Protein AF-A0A482U1Q2-F1 (afdb_monomer_lite)

Organism: NCBI:txid2259594

Structure (mmCIF, N/CA/C/O backbone):
data_AF-A0A482U1Q2-F1
#
_entry.id   AF-A0A482U1Q2-F1
#
loop_
_atom_site.group_PDB
_atom_site.id
_atom_site.type_symbol
_atom_site.label_atom_id
_atom_site.label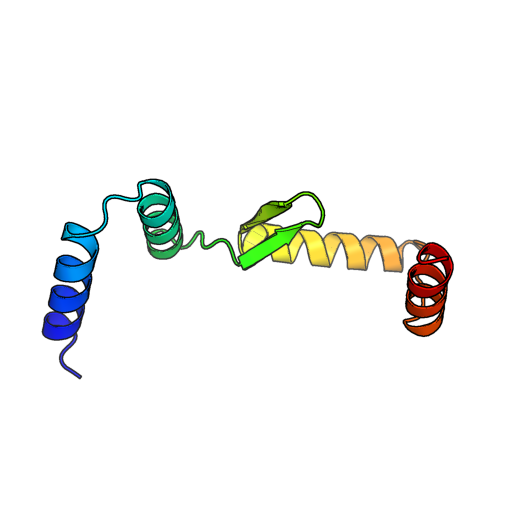_alt_id
_atom_site.label_comp_id
_atom_site.label_asym_id
_atom_site.label_entity_id
_atom_site.label_seq_id
_atom_site.pdbx_PDB_ins_code
_atom_site.Cartn_x
_atom_site.Cartn_y
_atom_site.Cartn_z
_atom_site.occupancy
_atom_site.B_iso_or_equiv
_atom_site.auth_seq_id
_atom_site.auth_comp_id
_atom_site.auth_asym_id
_atom_site.auth_atom_id
_atom_site.pdbx_PDB_model_num
ATOM 1 N N . MET A 1 1 ? -18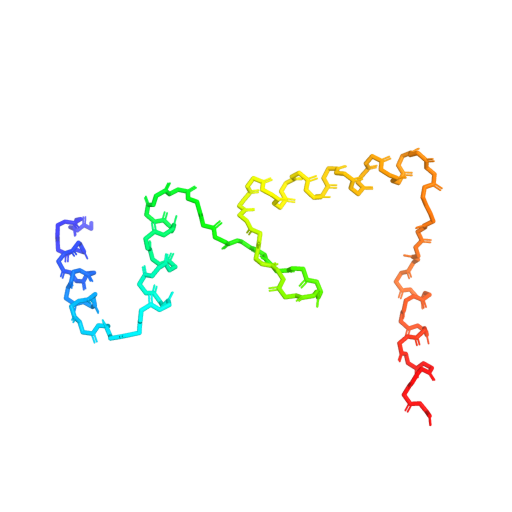.646 23.888 6.292 1.00 69.25 1 MET A N 1
ATOM 2 C CA . MET A 1 1 ? -18.507 22.553 6.916 1.00 69.25 1 MET A CA 1
ATOM 3 C C . MET A 1 1 ? -17.944 22.754 8.316 1.00 69.25 1 MET A C 1
ATOM 5 O O . MET A 1 1 ? -16.940 23.444 8.431 1.00 69.25 1 MET A O 1
ATOM 9 N N . ASN A 1 2 ? -18.592 22.252 9.370 1.00 92.19 2 ASN A N 1
ATOM 10 C CA . ASN A 1 2 ? -18.063 22.390 10.732 1.00 92.19 2 ASN A CA 1
ATOM 11 C C . ASN A 1 2 ? -17.016 21.286 10.974 1.00 92.19 2 ASN A C 1
ATOM 13 O O . ASN A 1 2 ? -17.362 20.111 11.092 1.00 92.19 2 ASN A O 1
ATOM 17 N N . ILE A 1 3 ? -15.736 21.669 10.997 1.00 94.06 3 ILE A N 1
ATOM 18 C CA . ILE A 1 3 ? -14.595 20.752 11.156 1.00 94.06 3 ILE A CA 1
ATOM 19 C C . ILE A 1 3 ? -14.666 20.003 12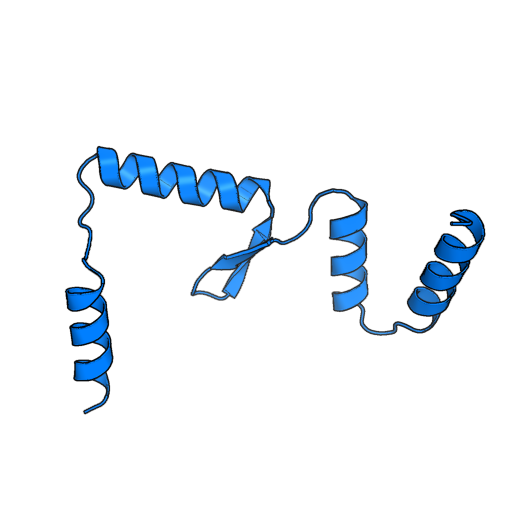.491 1.00 94.06 3 ILE A C 1
ATOM 21 O O . ILE A 1 3 ? -14.339 18.821 12.550 1.00 94.06 3 ILE A O 1
ATOM 25 N N . GLU A 1 4 ? -15.115 20.663 13.555 1.00 95.19 4 GLU A N 1
ATOM 26 C CA . GLU A 1 4 ? -15.240 20.070 14.886 1.00 95.19 4 GLU A CA 1
ATOM 27 C C . GLU A 1 4 ? -16.315 18.978 14.912 1.00 95.19 4 GLU A C 1
ATOM 29 O O . GLU A 1 4 ? -16.070 17.867 15.385 1.00 95.19 4 GLU A O 1
ATOM 34 N N . ALA A 1 5 ? -17.470 19.243 14.296 1.00 95.81 5 ALA A N 1
ATOM 35 C CA . ALA A 1 5 ? -18.521 18.240 14.140 1.00 95.81 5 ALA A CA 1
ATOM 36 C C . ALA A 1 5 ? -18.021 17.006 13.365 1.00 95.81 5 ALA A C 1
ATOM 38 O O . ALA A 1 5 ? -18.335 15.875 13.735 1.00 95.81 5 ALA A O 1
ATOM 39 N N . TYR A 1 6 ? -17.198 17.210 12.331 1.00 94.81 6 TYR A N 1
ATOM 40 C CA . TYR A 1 6 ? -16.619 16.120 11.544 1.00 94.81 6 TYR A CA 1
ATOM 41 C C . TYR A 1 6 ? -15.561 15.320 12.324 1.00 94.81 6 TYR A C 1
ATOM 43 O O . TYR A 1 6 ? -15.573 14.090 12.293 1.00 94.81 6 TYR A O 1
ATOM 51 N N . LYS A 1 7 ? -14.699 15.988 13.106 1.00 93.62 7 LYS A N 1
ATOM 52 C CA . LYS A 1 7 ? -13.750 15.320 14.019 1.00 93.62 7 LYS A CA 1
ATOM 53 C C . LYS A 1 7 ? -14.476 14.425 15.024 1.00 93.62 7 LYS A C 1
ATOM 55 O O . LYS A 1 7 ? -14.102 13.267 15.191 1.00 93.62 7 LYS A O 1
ATOM 60 N N . ASN A 1 8 ? -15.562 14.918 15.619 1.00 95.50 8 ASN A N 1
ATOM 61 C CA . ASN A 1 8 ? -16.369 14.148 16.568 1.00 95.50 8 ASN A CA 1
ATOM 62 C C . ASN A 1 8 ? -17.007 12.903 15.930 1.00 95.50 8 ASN A C 1
ATOM 64 O O . ASN A 1 8 ? -17.124 11.868 16.584 1.00 95.50 8 ASN A O 1
ATOM 68 N N . GLN A 1 9 ? -17.393 12.965 14.652 1.00 93.94 9 GLN A N 1
ATOM 69 C CA . GLN A 1 9 ? -17.878 11.791 13.918 1.00 93.94 9 GLN A CA 1
ATOM 70 C C . GLN A 1 9 ? -16.780 10.742 13.703 1.00 93.94 9 GLN A C 1
ATOM 72 O O . GLN A 1 9 ? -17.052 9.551 13.838 1.00 93.94 9 GLN A O 1
ATOM 77 N N . ILE A 1 10 ? -15.551 11.166 13.390 1.00 93.19 10 ILE A N 1
ATOM 78 C CA . ILE A 1 10 ? -14.410 10.254 13.227 1.00 93.19 10 ILE A CA 1
ATOM 79 C C . ILE A 1 10 ? -14.079 9.579 14.560 1.00 93.19 10 ILE A C 1
ATOM 81 O O . ILE A 1 10 ? -13.973 8.359 14.598 1.00 93.19 10 ILE A O 1
ATOM 85 N N . ILE A 1 11 ? -13.997 10.344 15.655 1.00 93.94 11 ILE A N 1
ATOM 86 C CA . ILE A 1 11 ? -13.711 9.806 16.997 1.00 93.94 11 ILE A CA 1
ATOM 87 C C . ILE A 1 11 ? -14.715 8.710 17.370 1.00 93.94 11 ILE A C 1
ATOM 89 O O . ILE A 1 11 ? -14.307 7.630 17.783 1.00 93.94 11 ILE A O 1
ATOM 93 N N . LYS A 1 12 ? -16.017 8.952 17.164 1.00 94.25 12 LYS A N 1
ATOM 94 C CA . LYS A 1 12 ? -17.059 7.947 17.433 1.00 94.25 12 LYS A CA 1
ATOM 95 C C . LYS A 1 12 ? -16.837 6.658 16.644 1.00 94.25 12 LYS A C 1
ATOM 97 O O . LYS A 1 12 ? -16.893 5.588 17.226 1.00 94.25 12 LYS A O 1
ATOM 102 N N . LYS A 1 13 ? -16.523 6.763 15.348 1.00 93.06 13 LYS A N 1
ATOM 103 C CA . LYS A 1 13 ? -16.227 5.588 14.515 1.00 93.06 13 LYS A CA 1
ATOM 104 C C . LYS A 1 13 ? -15.001 4.823 15.008 1.00 93.06 13 LYS A C 1
ATOM 106 O O . LYS A 1 13 ? -15.015 3.605 14.957 1.00 93.06 13 LYS A O 1
ATOM 111 N N . LEU A 1 14 ? -13.960 5.521 15.465 1.00 93.75 14 LEU A N 1
ATOM 112 C CA . LEU A 1 14 ? -12.727 4.893 15.950 1.00 93.75 14 LEU A CA 1
ATOM 113 C C . LEU A 1 14 ? -12.928 4.127 17.258 1.00 93.75 14 LEU A C 1
ATOM 115 O O . LEU A 1 14 ? -12.318 3.078 17.425 1.00 93.75 14 LEU A O 1
ATOM 119 N N . ILE A 1 15 ? -13.784 4.627 18.156 1.00 94.38 15 ILE A N 1
ATOM 120 C CA . ILE A 1 15 ? -14.089 3.967 19.437 1.00 94.38 15 ILE A CA 1
ATOM 121 C C . ILE A 1 15 ? -14.671 2.562 19.219 1.00 94.38 15 ILE A C 1
ATOM 123 O O . ILE A 1 15 ? -14.368 1.652 19.986 1.00 94.38 15 ILE A O 1
ATOM 127 N N . ASP A 1 16 ? -15.462 2.374 18.162 1.00 92.81 16 ASP A N 1
ATOM 128 C CA . ASP A 1 16 ? -16.133 1.102 17.873 1.00 92.81 16 ASP A CA 1
ATOM 129 C C . ASP A 1 16 ? -15.240 0.091 17.118 1.00 92.81 16 ASP A C 1
ATOM 131 O O . ASP A 1 16 ? -15.606 -1.078 16.974 1.00 92.81 16 ASP A O 1
ATOM 135 N N . VAL A 1 17 ? -14.067 0.505 16.617 1.00 94.62 17 VAL A N 1
ATOM 136 C CA . VAL A 1 17 ? -13.160 -0.377 15.864 1.00 94.62 17 VAL A CA 1
ATOM 137 C C . VAL A 1 17 ? -12.365 -1.262 16.822 1.00 94.62 17 VAL A C 1
ATOM 139 O O . VAL A 1 17 ? -11.537 -0.784 17.590 1.00 94.62 17 VAL A O 1
ATOM 142 N N . GLN A 1 18 ? -12.557 -2.578 16.711 1.00 94.06 18 GLN A N 1
ATOM 143 C CA . GLN A 1 18 ? -11.768 -3.575 17.451 1.00 94.06 18 GLN A CA 1
ATOM 144 C C . GLN A 1 18 ? -10.658 -4.228 16.614 1.00 94.06 18 GLN A C 1
ATOM 146 O O . GLN A 1 18 ? -9.801 -4.927 17.153 1.00 94.06 18 GLN A O 1
ATOM 151 N N . ASP A 1 19 ? -10.654 -4.010 15.296 1.00 96.00 19 ASP A N 1
ATOM 152 C CA . ASP A 1 19 ? -9.612 -4.530 14.414 1.00 96.00 19 ASP A CA 1
ATOM 153 C C . ASP A 1 19 ? -8.325 -3.709 14.574 1.00 96.00 19 ASP A C 1
ATOM 155 O O . ASP A 1 19 ? -8.200 -2.588 14.074 1.00 96.00 19 ASP A O 1
ATOM 159 N N . LYS A 1 20 ? -7.343 -4.299 15.262 1.00 93.19 20 LYS A N 1
ATOM 160 C CA . LYS A 1 20 ? -6.026 -3.695 15.481 1.00 93.19 20 LYS A CA 1
ATOM 161 C C . LYS A 1 20 ? -5.328 -3.318 14.169 1.00 93.19 20 LYS A C 1
ATOM 163 O O . LYS A 1 20 ? -4.721 -2.255 14.100 1.00 93.19 20 LYS A O 1
ATOM 168 N N . LYS A 1 21 ? -5.436 -4.146 13.127 1.00 90.19 21 LYS A N 1
ATOM 169 C CA . LYS A 1 21 ? -4.769 -3.900 11.841 1.00 90.19 21 LYS A CA 1
ATOM 170 C C . LYS A 1 21 ? -5.369 -2.685 11.135 1.00 90.19 21 LYS A C 1
ATOM 172 O O . LYS A 1 21 ? -4.647 -1.909 10.512 1.00 90.19 21 LYS A O 1
ATOM 177 N N . LEU A 1 22 ? -6.682 -2.492 11.259 1.00 91.19 22 LEU A N 1
ATOM 178 C CA . LEU A 1 22 ? -7.347 -1.293 10.753 1.00 91.19 22 LEU A CA 1
ATOM 179 C C . LEU A 1 22 ? -6.896 -0.037 11.516 1.00 91.19 22 LEU A C 1
ATOM 181 O O . LEU A 1 22 ? -6.634 0.992 10.895 1.00 91.19 22 LEU A O 1
ATOM 185 N N . LEU A 1 23 ? -6.758 -0.115 12.842 1.00 93.25 23 LEU A N 1
ATOM 186 C CA . LEU A 1 23 ? -6.254 1.002 13.650 1.00 93.25 23 LEU A CA 1
ATOM 187 C C . LEU A 1 23 ? -4.813 1.385 13.276 1.00 93.25 23 LEU A C 1
ATOM 189 O O . LEU A 1 23 ? -4.530 2.571 13.123 1.00 93.25 23 LEU A O 1
ATOM 193 N N . GLU A 1 24 ? -3.939 0.404 13.040 1.00 90.56 24 GLU A N 1
ATOM 194 C CA . GLU A 1 24 ? -2.563 0.628 12.564 1.00 90.56 24 GLU A CA 1
ATOM 195 C C . GLU A 1 24 ? -2.535 1.339 11.199 1.00 90.56 24 GLU A C 1
ATOM 197 O O . GLU A 1 24 ? -1.743 2.255 10.977 1.00 90.56 24 GLU A O 1
ATOM 202 N N . GLN A 1 25 ? -3.435 0.978 10.278 1.00 88.56 25 GLN A N 1
ATOM 203 C CA . GLN A 1 25 ? -3.550 1.662 8.984 1.00 88.56 25 GLN A CA 1
ATOM 204 C C . GLN A 1 25 ? -4.016 3.114 9.134 1.00 88.56 25 GLN A C 1
ATOM 206 O O . GLN A 1 25 ? -3.507 4.001 8.446 1.00 88.56 25 GLN A O 1
ATOM 211 N N . ILE A 1 26 ? -4.968 3.372 10.032 1.00 91.00 26 ILE A N 1
ATOM 212 C CA . ILE A 1 26 ? -5.457 4.725 10.316 1.00 91.00 26 ILE A CA 1
ATOM 213 C C . ILE A 1 26 ? -4.340 5.574 10.928 1.00 91.00 26 ILE A C 1
ATOM 215 O O . ILE A 1 26 ? -4.127 6.705 10.492 1.00 91.00 26 ILE A O 1
ATOM 219 N N . GLU A 1 27 ? -3.596 5.029 11.890 1.00 90.69 27 GLU A N 1
ATOM 220 C CA . GLU A 1 27 ? -2.434 5.688 12.485 1.00 90.69 27 GLU A CA 1
ATOM 221 C C . GLU A 1 27 ? -1.377 6.032 11.426 1.00 90.69 27 GLU A C 1
ATOM 223 O O . GLU A 1 27 ? -0.902 7.167 11.376 1.00 90.69 27 GLU A O 1
ATOM 228 N N . ALA A 1 28 ? -1.061 5.104 10.520 1.00 88.44 28 ALA A N 1
ATOM 229 C CA . ALA A 1 28 ? -0.112 5.345 9.435 1.00 88.44 28 ALA A CA 1
ATOM 230 C C . ALA A 1 28 ? -0.546 6.507 8.522 1.00 88.44 28 ALA A C 1
ATOM 232 O O . ALA A 1 28 ? 0.276 7.353 8.162 1.00 88.44 28 ALA A O 1
ATOM 233 N N . VAL A 1 29 ? -1.841 6.595 8.188 1.00 90.19 29 VAL A N 1
ATOM 234 C CA . VAL A 1 29 ? -2.402 7.716 7.412 1.00 90.19 29 VAL A CA 1
ATOM 235 C C . VAL A 1 29 ? -2.273 9.034 8.177 1.00 90.19 29 VAL A C 1
ATOM 237 O O . VAL A 1 29 ? -1.828 10.029 7.604 1.00 90.19 29 VAL A O 1
ATOM 240 N N . LEU A 1 30 ? -2.632 9.049 9.464 1.00 89.50 30 LEU A N 1
ATOM 241 C CA . LEU A 1 30 ? -2.563 10.246 10.308 1.00 89.50 30 LEU A CA 1
ATOM 242 C C . LEU A 1 30 ? -1.121 10.732 10.518 1.00 89.50 30 LEU A C 1
ATOM 244 O O . LEU A 1 30 ? -0.889 11.938 10.558 1.00 89.50 30 LEU A O 1
ATOM 248 N N . ASN A 1 31 ? -0.159 9.811 10.570 1.00 89.06 31 ASN A N 1
ATOM 249 C CA . ASN A 1 31 ? 1.270 10.102 10.692 1.00 89.06 31 ASN A CA 1
ATOM 250 C C . ASN A 1 31 ? 1.935 10.495 9.359 1.00 89.06 31 ASN A C 1
ATOM 252 O O . ASN A 1 31 ? 3.151 10.667 9.309 1.00 89.06 31 ASN A O 1
ATOM 256 N N . GLY A 1 32 ? 1.171 10.625 8.268 1.00 85.38 32 GLY A N 1
ATOM 257 C CA . GLY A 1 32 ? 1.708 11.006 6.959 1.00 85.38 32 GLY A CA 1
ATOM 258 C C . GLY A 1 32 ? 2.499 9.898 6.256 1.00 85.38 32 GLY A C 1
ATOM 259 O O . GLY A 1 32 ? 3.142 10.163 5.243 1.00 85.38 32 GLY A O 1
ATOM 260 N N . ASN A 1 33 ? 2.396 8.657 6.739 1.00 85.44 33 ASN A N 1
ATOM 261 C CA . ASN A 1 33 ? 3.032 7.467 6.174 1.00 85.44 33 ASN A CA 1
ATOM 262 C C . ASN A 1 33 ? 1.998 6.473 5.603 1.00 85.44 33 ASN A C 1
ATOM 264 O O . ASN A 1 33 ? 2.048 5.286 5.933 1.00 85.44 33 ASN A O 1
ATOM 268 N N . PRO A 1 34 ? 1.040 6.907 4.758 1.00 87.44 34 PRO A N 1
ATOM 269 C CA . PRO A 1 34 ? 0.023 6.007 4.238 1.00 87.44 34 PRO A CA 1
ATOM 270 C C . PRO A 1 34 ? 0.650 4.950 3.326 1.00 87.44 34 PRO A C 1
ATOM 272 O O . PRO A 1 34 ? 1.521 5.252 2.502 1.00 87.44 34 PRO A O 1
ATOM 275 N N . ILE A 1 35 ? 0.152 3.720 3.440 1.00 89.94 35 ILE A N 1
ATOM 276 C CA . ILE A 1 35 ? 0.376 2.670 2.444 1.00 89.94 35 ILE A CA 1
ATOM 277 C C . ILE A 1 35 ? -0.436 3.041 1.199 1.00 89.94 35 ILE A C 1
ATOM 279 O O . ILE A 1 35 ? -1.637 3.287 1.299 1.00 89.94 35 ILE A O 1
ATOM 283 N N . VAL A 1 36 ? 0.211 3.085 0.035 1.00 92.19 36 VAL A N 1
ATOM 284 C CA . VAL A 1 36 ? -0.418 3.493 -1.236 1.00 92.19 36 VAL A CA 1
ATOM 285 C C . VAL A 1 36 ? -0.451 2.380 -2.281 1.00 92.19 36 VAL A C 1
ATOM 287 O O . VAL A 1 36 ? -1.234 2.458 -3.222 1.00 92.19 36 VAL A O 1
ATOM 290 N N . ALA A 1 37 ? 0.380 1.348 -2.124 1.00 91.81 37 ALA A N 1
ATOM 291 C CA . ALA A 1 37 ? 0.478 0.240 -3.065 1.00 91.81 37 ALA A CA 1
ATOM 292 C C . ALA A 1 37 ? 0.933 -1.049 -2.368 1.00 91.81 37 ALA A C 1
ATOM 294 O O . ALA A 1 37 ? 1.429 -1.022 -1.238 1.00 91.81 37 ALA A O 1
ATOM 295 N N . TYR A 1 38 ? 0.781 -2.170 -3.072 1.00 91.38 38 TYR A N 1
ATOM 296 C CA . TYR A 1 38 ? 1.322 -3.469 -2.686 1.00 91.38 38 TYR A CA 1
ATOM 297 C C . TYR A 1 38 ? 2.122 -4.055 -3.851 1.00 91.38 38 TYR A C 1
ATOM 299 O O . TYR A 1 38 ? 1.712 -3.916 -5.004 1.00 91.38 38 TYR A O 1
ATOM 307 N N . THR A 1 39 ? 3.245 -4.706 -3.555 1.00 90.12 39 THR A N 1
ATOM 308 C CA . THR A 1 39 ? 4.008 -5.470 -4.554 1.00 90.12 39 THR A CA 1
ATOM 309 C C . THR A 1 39 ? 3.269 -6.763 -4.930 1.00 90.12 39 THR A C 1
ATOM 311 O O . THR A 1 39 ? 2.356 -7.171 -4.199 1.00 90.12 39 THR A O 1
ATOM 314 N N . PRO A 1 40 ? 3.648 -7.451 -6.026 1.00 86.94 40 PRO A N 1
ATOM 315 C CA . PRO A 1 40 ? 3.078 -8.756 -6.379 1.00 86.94 40 PRO A CA 1
ATOM 316 C C . PRO A 1 40 ? 3.199 -9.812 -5.266 1.00 86.94 40 PRO A C 1
ATOM 318 O O . PRO A 1 40 ? 2.341 -10.681 -5.139 1.00 86.94 40 PRO A O 1
ATOM 321 N N . GLU A 1 41 ? 4.217 -9.702 -4.413 1.00 90.56 41 GLU A N 1
ATOM 322 C CA . GLU A 1 41 ? 4.456 -10.569 -3.250 1.00 90.56 41 GLU A CA 1
ATOM 323 C C . GLU A 1 41 ? 3.629 -10.156 -2.017 1.00 90.56 41 GLU A C 1
ATOM 325 O O . GLU A 1 41 ? 3.733 -10.770 -0.956 1.00 90.56 41 GLU A O 1
ATOM 330 N N . GLY A 1 42 ? 2.813 -9.103 -2.127 1.00 88.88 42 GLY A N 1
ATO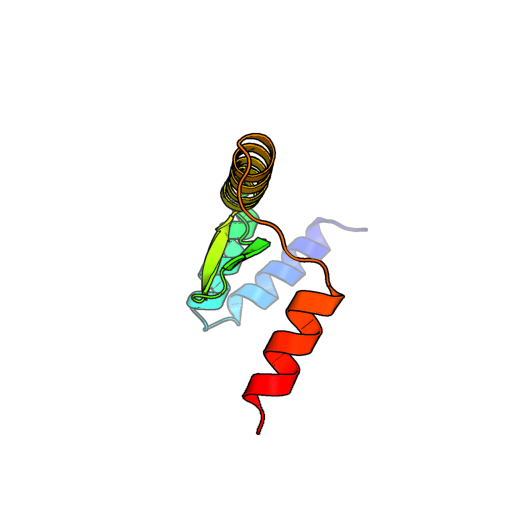M 331 C CA . GLY A 1 42 ? 1.953 -8.601 -1.057 1.00 88.88 42 GLY A CA 1
ATOM 332 C C . GLY A 1 42 ? 2.640 -7.649 -0.075 1.00 88.88 42 GLY A C 1
ATOM 333 O O . GLY A 1 42 ? 2.059 -7.326 0.965 1.00 88.88 42 GLY A O 1
ATOM 334 N N . LYS A 1 43 ? 3.853 -7.165 -0.371 1.00 91.44 43 LYS A N 1
ATOM 335 C CA . LYS A 1 43 ? 4.552 -6.198 0.488 1.00 91.44 43 LYS A CA 1
ATOM 336 C C . LYS A 1 43 ? 3.920 -4.814 0.347 1.00 91.44 43 LYS A C 1
ATOM 338 O O . LYS A 1 43 ? 3.786 -4.308 -0.761 1.00 91.44 43 LYS A O 1
ATOM 343 N N . SER A 1 44 ? 3.564 -4.182 1.462 1.00 91.25 44 SER A N 1
ATOM 344 C CA . SER A 1 44 ? 3.032 -2.816 1.480 1.00 91.25 44 SER A CA 1
ATOM 345 C C . SER A 1 44 ? 4.109 -1.777 1.168 1.00 91.25 44 SER A C 1
ATOM 347 O O . SER A 1 44 ? 5.206 -1.851 1.723 1.00 91.25 44 SER A O 1
ATOM 349 N N . LEU A 1 45 ? 3.761 -0.775 0.362 1.00 93.06 45 LEU A N 1
ATOM 350 C CA . LEU A 1 45 ? 4.613 0.365 0.031 1.00 93.06 45 LEU A CA 1
ATOM 351 C C . LEU A 1 45 ? 3.988 1.662 0.548 1.00 93.06 45 LEU A C 1
ATOM 353 O O . LEU A 1 45 ? 2.833 1.972 0.237 1.00 93.06 45 LEU A O 1
ATOM 357 N N . THR A 1 46 ? 4.758 2.441 1.308 1.00 92.88 46 THR A N 1
ATOM 358 C CA . THR A 1 46 ? 4.406 3.836 1.609 1.00 92.88 46 THR A CA 1
ATOM 359 C C . THR A 1 46 ? 4.531 4.707 0.361 1.00 92.88 46 THR A C 1
ATOM 361 O O . THR A 1 46 ? 5.115 4.294 -0.640 1.00 92.88 46 THR A O 1
ATOM 364 N N . LYS A 1 47 ? 4.026 5.947 0.406 1.00 89.56 47 LYS A N 1
ATOM 365 C CA . LYS A 1 47 ? 4.187 6.900 -0.707 1.00 89.56 47 LYS A CA 1
ATOM 366 C C . LYS A 1 47 ? 5.646 7.062 -1.149 1.00 89.56 47 LYS A C 1
ATOM 368 O O . LYS A 1 47 ? 5.913 7.033 -2.344 1.00 89.56 47 LYS A O 1
ATOM 373 N N . TYR A 1 48 ? 6.564 7.227 -0.195 1.00 90.94 48 TYR A N 1
ATOM 374 C CA . TYR A 1 48 ? 7.991 7.372 -0.490 1.00 90.94 48 TYR A CA 1
ATOM 375 C C . TYR A 1 48 ? 8.543 6.112 -1.166 1.00 90.94 48 TYR A C 1
ATOM 377 O O . TYR A 1 48 ? 9.113 6.199 -2.245 1.00 90.94 48 TYR A O 1
ATOM 385 N N . GLN A 1 49 ? 8.274 4.938 -0.585 1.00 93.62 49 GLN A N 1
ATOM 386 C CA . GLN A 1 49 ? 8.742 3.657 -1.124 1.00 93.62 49 GLN A CA 1
ATOM 387 C C . GLN A 1 49 ? 8.162 3.354 -2.507 1.00 93.62 49 GLN A C 1
ATOM 389 O O . GLN A 1 49 ? 8.818 2.731 -3.331 1.00 93.62 49 GLN A O 1
ATOM 394 N N . TYR A 1 50 ? 6.924 3.774 -2.770 1.00 93.38 50 TYR A N 1
ATOM 395 C CA . TYR A 1 50 ? 6.312 3.628 -4.083 1.00 93.38 50 TYR A CA 1
ATOM 396 C C . TYR A 1 50 ? 7.005 4.503 -5.134 1.00 93.38 50 TYR A C 1
ATOM 398 O O . TYR A 1 50 ? 7.282 4.019 -6.226 1.00 93.38 50 TYR A O 1
ATOM 406 N N . ILE A 1 51 ? 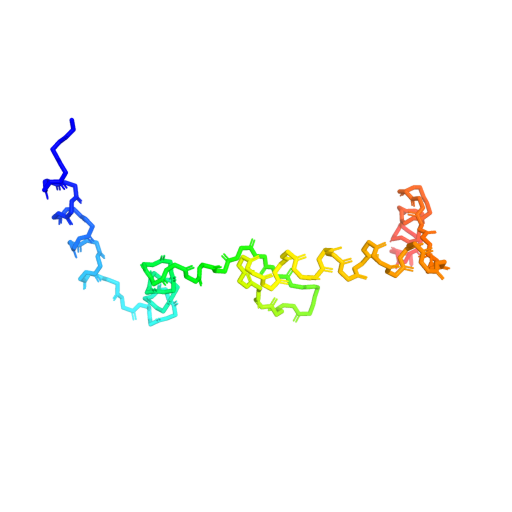7.303 5.766 -4.808 1.00 93.50 51 ILE A N 1
ATOM 407 C CA . ILE A 1 51 ? 8.027 6.672 -5.714 1.00 93.50 51 ILE A CA 1
ATOM 408 C C . ILE A 1 51 ? 9.417 6.110 -6.014 1.00 93.50 51 ILE A C 1
ATOM 410 O O . ILE A 1 51 ? 9.739 5.911 -7.180 1.00 93.50 51 ILE A O 1
ATOM 414 N N . GLU A 1 52 ? 10.171 5.754 -4.973 1.00 95.00 52 GLU A N 1
ATOM 415 C CA . GLU A 1 52 ? 11.500 5.144 -5.096 1.00 95.00 52 GLU A CA 1
ATOM 416 C C . GLU A 1 52 ? 11.459 3.862 -5.944 1.00 95.00 52 GLU A C 1
ATOM 418 O O . GLU A 1 52 ? 12.309 3.639 -6.803 1.00 95.00 52 GLU A O 1
ATOM 423 N N . HIS A 1 53 ? 10.426 3.030 -5.768 1.00 93.56 53 HIS A N 1
ATOM 424 C CA . HIS A 1 53 ? 10.257 1.821 -6.566 1.00 93.56 53 HIS A CA 1
ATOM 425 C C . HIS A 1 53 ? 10.070 2.134 -8.058 1.00 93.56 53 HIS A C 1
ATOM 427 O O . HIS A 1 53 ? 10.742 1.533 -8.896 1.00 93.56 53 HIS A O 1
ATOM 433 N N . ILE A 1 54 ? 9.198 3.086 -8.400 1.00 92.94 54 ILE A N 1
ATOM 434 C CA . ILE A 1 54 ? 8.967 3.495 -9.793 1.00 92.94 54 ILE A CA 1
ATOM 435 C C . ILE A 1 54 ? 10.217 4.140 -10.404 1.00 92.94 54 ILE A C 1
ATOM 437 O O . ILE A 1 54 ? 10.547 3.842 -11.552 1.00 92.94 54 ILE A O 1
ATOM 441 N N . GLU A 1 55 ? 10.928 4.978 -9.651 1.00 95.94 55 GLU A N 1
ATOM 442 C CA . GLU A 1 55 ? 12.185 5.591 -10.091 1.00 95.94 55 GLU A CA 1
ATOM 443 C C . GLU A 1 55 ? 13.241 4.521 -10.389 1.00 95.94 55 GLU A C 1
ATOM 445 O O . GLU A 1 55 ? 13.805 4.523 -11.480 1.00 95.94 55 GLU A O 1
ATOM 450 N N . SER A 1 56 ? 13.398 3.522 -9.512 1.00 94.81 56 SER A N 1
ATOM 451 C CA . SER A 1 56 ? 14.347 2.421 -9.739 1.00 94.81 56 SER A CA 1
ATOM 452 C C . SER A 1 56 ? 14.025 1.588 -10.988 1.00 94.81 56 SER A C 1
ATOM 454 O O . SER A 1 56 ? 14.929 1.144 -11.699 1.00 94.81 56 SER A O 1
ATOM 456 N N . ILE A 1 57 ? 12.735 1.402 -11.303 1.00 91.94 57 ILE A N 1
ATOM 457 C CA . ILE A 1 57 ? 12.301 0.750 -12.546 1.00 91.94 57 ILE A CA 1
ATOM 458 C C . ILE A 1 57 ? 12.666 1.626 -13.744 1.00 91.94 57 ILE A C 1
ATOM 460 O O . ILE A 1 57 ? 13.186 1.116 -14.733 1.00 91.94 57 ILE A O 1
ATOM 464 N N . SER A 1 58 ? 12.410 2.934 -13.666 1.00 92.19 58 SER A N 1
ATOM 465 C CA . SER A 1 58 ? 12.733 3.870 -14.745 1.00 92.19 58 SER A CA 1
ATOM 466 C C . SER A 1 58 ? 14.234 3.910 -15.039 1.00 92.19 58 SER A C 1
ATOM 468 O O . SER A 1 58 ? 14.618 3.906 -16.206 1.00 92.19 58 SER A O 1
ATOM 470 N N . GLU A 1 59 ? 15.072 3.925 -14.002 1.00 95.38 59 GLU A N 1
ATOM 471 C CA . GLU A 1 59 ? 16.533 3.853 -14.127 1.00 95.38 59 GLU A CA 1
ATOM 472 C C . GLU A 1 59 ? 16.966 2.529 -14.758 1.00 95.38 59 GLU A C 1
ATOM 474 O O . GLU A 1 59 ? 17.700 2.526 -15.739 1.00 95.38 59 GLU A O 1
ATOM 479 N N . SER A 1 60 ? 16.416 1.405 -14.289 1.00 94.62 60 SER A N 1
ATOM 480 C CA . SER A 1 60 ? 16.723 0.084 -14.853 1.00 94.62 60 SER A CA 1
ATOM 481 C C . SER A 1 60 ? 16.369 -0.005 -16.342 1.00 94.62 60 SER A C 1
ATOM 483 O O . SER A 1 60 ? 17.120 -0.573 -17.132 1.00 94.62 60 SER A O 1
ATOM 485 N N . VAL A 1 61 ? 15.233 0.571 -16.750 1.00 93.62 61 VAL A N 1
ATOM 486 C CA . VAL A 1 61 ? 14.832 0.640 -18.164 1.00 93.62 61 VAL A CA 1
ATOM 487 C C . VAL A 1 61 ? 15.789 1.524 -18.965 1.00 93.62 61 VAL A C 1
ATOM 489 O O . VAL A 1 61 ? 16.152 1.156 -20.082 1.00 93.62 61 VAL A O 1
ATOM 492 N N . ALA A 1 62 ? 16.228 2.658 -18.409 1.00 93.38 62 ALA A N 1
ATOM 493 C CA . ALA A 1 62 ? 17.227 3.517 -19.046 1.00 93.38 62 ALA A CA 1
ATOM 494 C C . ALA A 1 62 ? 18.582 2.803 -19.219 1.00 93.38 62 ALA A C 1
ATOM 496 O O . ALA A 1 62 ? 19.231 2.977 -20.251 1.00 93.38 62 ALA A O 1
ATOM 497 N N . ASP A 1 63 ? 18.946 1.935 -18.273 1.00 94.88 63 ASP A N 1
ATOM 498 C CA . ASP A 1 63 ? 20.150 1.094 -18.302 1.00 94.88 63 ASP A CA 1
ATOM 499 C C . ASP A 1 63 ? 20.012 -0.155 -19.198 1.00 94.88 63 ASP A C 1
ATOM 501 O O . ASP A 1 63 ? 20.929 -0.974 -19.293 1.00 94.88 63 ASP A O 1
ATOM 505 N N . GLY A 1 64 ? 18.886 -0.301 -19.903 1.00 93.00 64 GLY A N 1
ATOM 506 C CA . GLY A 1 64 ? 18.677 -1.351 -20.900 1.00 93.00 64 GLY A CA 1
ATOM 507 C C . GLY A 1 64 ? 18.033 -2.628 -20.366 1.00 93.00 64 GLY A C 1
ATOM 508 O O . GLY A 1 64 ? 18.167 -3.678 -20.997 1.00 93.00 64 GLY A O 1
ATOM 509 N N . ALA A 1 65 ? 17.328 -2.566 -19.232 1.00 94.31 65 ALA A N 1
ATOM 510 C CA . ALA A 1 65 ? 16.501 -3.679 -18.777 1.00 94.31 65 ALA A CA 1
ATOM 511 C C . ALA A 1 65 ? 15.480 -4.094 -19.849 1.00 94.31 65 ALA A C 1
ATOM 513 O O . ALA A 1 65 ? 14.899 -3.265 -20.556 1.00 94.31 65 ALA A O 1
ATOM 514 N N . GLU A 1 66 ? 15.244 -5.402 -19.956 1.00 93.75 66 GLU A N 1
ATOM 515 C CA . GLU A 1 66 ? 14.263 -5.949 -20.888 1.00 93.75 66 GLU A CA 1
ATOM 516 C C . GLU A 1 66 ? 12.853 -5.462 -20.527 1.00 93.75 66 GLU A C 1
ATOM 518 O O . GLU A 1 66 ? 12.435 -5.493 -19.368 1.00 93.75 66 GLU A O 1
ATOM 523 N N . THR A 1 67 ? 12.104 -5.020 -21.537 1.00 92.50 67 THR A N 1
ATOM 524 C CA . THR A 1 67 ? 10.711 -4.597 -21.387 1.00 92.50 67 THR A CA 1
ATOM 525 C C . THR A 1 67 ? 9.815 -5.410 -22.306 1.00 92.50 67 THR A C 1
ATOM 527 O O . THR A 1 67 ? 10.243 -5.907 -23.349 1.00 92.50 67 THR A O 1
ATOM 530 N N . TYR A 1 68 ? 8.547 -5.533 -21.923 1.00 92.81 68 TYR A N 1
ATOM 531 C CA . TYR A 1 68 ? 7.553 -6.264 -22.697 1.00 92.81 68 TYR A CA 1
ATOM 532 C C . TYR A 1 68 ? 6.387 -5.355 -23.055 1.00 92.81 68 TYR A C 1
ATOM 534 O O . TYR A 1 68 ? 5.864 -4.607 -22.229 1.00 92.81 68 TYR A O 1
ATOM 542 N N . THR A 1 69 ? 5.933 -5.465 -24.296 1.00 94.31 69 THR A N 1
ATOM 543 C CA . THR A 1 69 ? 4.685 -4.850 -24.742 1.00 94.31 69 THR A CA 1
ATOM 544 C C . THR A 1 69 ? 3.484 -5.526 -24.083 1.00 94.31 69 THR A C 1
ATOM 546 O O . THR A 1 69 ? 3.521 -6.704 -23.709 1.00 94.31 69 THR A O 1
ATOM 549 N N . SER A 1 70 ? 2.363 -4.809 -23.999 1.00 94.12 70 SER A N 1
ATOM 550 C CA . SER A 1 70 ? 1.116 -5.368 -23.466 1.00 94.12 70 SER A CA 1
ATOM 551 C C . SER A 1 70 ? 0.655 -6.622 -24.222 1.00 94.12 70 SER A C 1
ATOM 553 O O . SER A 1 70 ? 0.069 -7.516 -23.616 1.00 94.12 70 SER A O 1
ATOM 555 N N . GLU A 1 71 ? 0.944 -6.727 -25.524 1.00 95.56 71 GLU A N 1
ATOM 556 C CA . GLU A 1 71 ? 0.618 -7.905 -26.336 1.00 95.56 71 GLU A CA 1
ATOM 557 C C . GLU A 1 71 ? 1.450 -9.134 -25.955 1.00 95.56 71 GLU A C 1
ATOM 559 O O . GLU A 1 71 ? 0.894 -10.232 -25.833 1.00 95.56 71 GLU A O 1
ATOM 564 N N . GLN A 1 72 ? 2.755 -8.959 -25.710 1.00 95.62 72 GLN A N 1
ATOM 565 C CA . GLN A 1 72 ? 3.640 -10.034 -25.244 1.00 95.62 72 GLN A CA 1
ATOM 566 C C . GLN A 1 72 ? 3.191 -10.550 -23.874 1.00 95.62 72 GLN A C 1
ATOM 568 O O . GLN 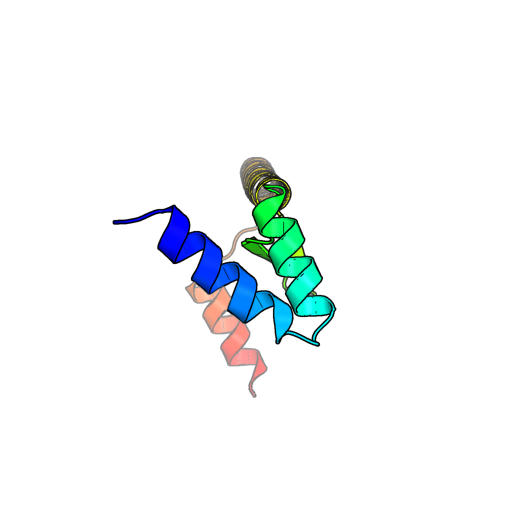A 1 72 ? 3.010 -11.757 -23.697 1.00 95.62 72 GLN A O 1
ATOM 573 N N . VAL A 1 73 ? 2.914 -9.637 -22.936 1.00 93.00 73 VAL A N 1
ATOM 574 C CA . VAL A 1 73 ? 2.424 -9.989 -21.594 1.00 93.00 73 VAL A CA 1
ATOM 575 C C . VAL A 1 73 ? 1.078 -10.713 -21.674 1.00 93.00 73 VAL A C 1
ATOM 577 O O . VAL A 1 73 ? 0.903 -11.778 -21.080 1.00 93.00 73 VAL A O 1
ATOM 580 N N . ARG A 1 74 ? 0.124 -10.187 -22.454 1.00 92.56 74 ARG A N 1
ATOM 581 C CA . ARG A 1 74 ? -1.199 -10.806 -22.631 1.00 92.56 74 ARG A CA 1
ATOM 582 C C . ARG A 1 74 ? -1.090 -12.215 -23.208 1.00 92.56 74 ARG A C 1
ATOM 584 O O . ARG A 1 74 ? -1.764 -13.122 -22.723 1.00 92.56 74 ARG A O 1
ATOM 591 N N . SER A 1 75 ? -0.254 -12.398 -24.227 1.00 94.94 75 SER A N 1
ATOM 592 C CA . SER A 1 75 ? -0.052 -13.699 -24.871 1.00 94.94 75 SER A CA 1
ATOM 593 C C . SER A 1 75 ? 0.538 -14.724 -23.901 1.00 94.94 75 SER A C 1
ATOM 595 O O . SER A 1 75 ? 0.068 -15.859 -23.866 1.00 94.94 75 SER A O 1
ATOM 597 N N . HIS A 1 76 ? 1.496 -14.311 -23.065 1.00 93.19 76 HIS A N 1
ATOM 598 C CA . HIS A 1 76 ? 2.097 -15.160 -22.037 1.00 93.19 76 HIS A CA 1
ATOM 599 C C . HIS A 1 76 ? 1.086 -15.599 -20.965 1.00 93.19 76 HIS A C 1
ATOM 601 O O . HIS A 1 76 ? 0.999 -16.775 -20.630 1.00 93.19 76 HIS A O 1
ATOM 607 N N . ILE A 1 77 ? 0.265 -14.678 -20.453 1.00 91.62 77 ILE A N 1
ATOM 608 C CA . ILE A 1 77 ? -0.736 -15.008 -19.423 1.00 91.62 77 ILE A CA 1
ATOM 609 C C . ILE A 1 77 ? -1.804 -15.966 -19.971 1.00 91.62 77 ILE A C 1
ATOM 611 O O . ILE A 1 77 ? -2.250 -16.877 -19.272 1.00 91.62 77 ILE A O 1
ATOM 615 N N . LEU A 1 78 ? -2.243 -15.764 -21.217 1.00 93.56 78 LEU A N 1
ATOM 616 C CA . LEU A 1 78 ? -3.275 -16.603 -21.829 1.00 93.56 78 LEU A CA 1
ATOM 617 C C . LEU A 1 78 ? -2.759 -17.995 -22.217 1.00 93.56 78 LEU A C 1
ATOM 619 O O . LEU A 1 78 ? -3.551 -18.937 -22.228 1.00 93.56 78 LEU A O 1
ATOM 623 N N . SER A 1 79 ? -1.465 -18.148 -22.512 1.00 89.88 79 SER A N 1
ATOM 624 C CA . SER A 1 79 ? -0.877 -19.453 -22.834 1.00 89.88 79 SER A CA 1
ATOM 625 C C . SER A 1 79 ? -0.685 -20.348 -21.605 1.00 89.88 79 SER A C 1
ATOM 627 O O . SER A 1 79 ? -0.764 -21.563 -21.747 1.00 89.88 79 SER A O 1
ATOM 629 N N . GLN A 1 80 ? -0.519 -19.775 -20.407 1.00 79.56 80 GLN A N 1
ATOM 630 C CA . GLN A 1 80 ? -0.384 -20.526 -19.147 1.00 79.56 80 GLN A CA 1
ATOM 631 C C . GLN A 1 80 ? -1.695 -21.126 -18.606 1.00 79.56 80 GLN A C 1
ATOM 633 O O . GLN A 1 80 ? -1.667 -21.898 -17.652 1.00 79.56 80 GLN A O 1
ATOM 638 N N . LYS A 1 81 ? -2.856 -20.772 -19.174 1.00 65.69 81 LYS A N 1
ATOM 639 C CA . LYS A 1 81 ? -4.176 -21.277 -18.742 1.00 65.69 81 LYS A CA 1
ATOM 640 C C . LYS A 1 81 ? -4.656 -22.528 -19.502 1.00 65.69 81 LYS A C 1
ATOM 642 O O . LYS A 1 81 ? -5.838 -22.858 -19.407 1.00 65.69 81 LYS A O 1
ATOM 647 N N . LYS A 1 82 ? -3.786 -23.187 -20.271 1.00 52.12 82 LYS A N 1
ATOM 648 C CA . LYS A 1 82 ? -4.054 -24.476 -20.934 1.00 52.12 82 LYS A CA 1
ATOM 649 C C . LYS A 1 82 ? -3.363 -25.607 -20.192 1.00 52.12 82 LYS A C 1
ATOM 651 O O . LYS A 1 82 ? -3.990 -26.682 -20.116 1.00 52.12 82 LYS A O 1
#

Secondary structure (DSSP, 8-state):
--HHHHHHHHHHHHHT---HHHHHHHHHHHTT--EEEE-TT--EEEHHHHHHHHHHHHHHHHTT-----HHHHHHHHHHTT-

pLDDT: mean 91.22, std 6.41, range [52.12, 96.0]

Foldseek 3Di:
DPVVVVVVVVVVVVVPDPPPVVVVQVVCVVVQFHFDDADPVGHTDTPVRVVVVVVVVVVCVVVPDDDDDPVRVVVVVVVVVD

Radius of gyration: 20.27 Å; chains: 1; bounding box: 39×47×46 Å

Sequence (82 aa):
MNIEAYKNQIIKKLIDVQDKKLLEQIEAVLNGNPIVAYTPEGKSLTKYQYIEHIESISESVADGAETYTSEQVRSHILSQKK